Protein AF-A0A7W6FQJ9-F1 (afdb_monomer_lite)

Structure (mmCIF, N/CA/C/O backbone):
data_AF-A0A7W6FQJ9-F1
#
_entry.id   AF-A0A7W6FQJ9-F1
#
loop_
_atom_site.group_PDB
_atom_site.id
_atom_site.type_symbol
_atom_site.label_atom_id
_atom_site.label_alt_id
_atom_site.label_comp_id
_atom_site.label_asym_id
_atom_site.label_entity_id
_atom_site.label_seq_id
_atom_site.pdbx_PDB_ins_code
_atom_site.Cartn_x
_atom_site.Cartn_y
_atom_site.Cartn_z
_atom_site.occupancy
_atom_site.B_iso_or_equiv
_atom_site.auth_seq_id
_atom_site.auth_comp_id
_atom_site.auth_asym_id
_atom_site.auth_atom_id
_atom_site.pdbx_PDB_model_num
ATOM 1 N N . MET A 1 1 ? -7.211 -3.900 -13.866 1.00 85.12 1 MET A N 1
ATOM 2 C CA . MET A 1 1 ? -8.345 -3.876 -12.924 1.00 85.12 1 MET A CA 1
ATOM 3 C C . MET A 1 1 ? -9.340 -2.844 -13.425 1.00 85.12 1 MET A C 1
ATOM 5 O O . MET A 1 1 ? -8.936 -1.693 -13.575 1.00 85.12 1 MET A O 1
ATOM 9 N N . PRO A 1 2 ? -10.564 -3.265 -13.769 1.00 96.06 2 PRO A N 1
ATOM 10 C CA . PRO A 1 2 ? -11.696 -2.384 -14.044 1.00 96.06 2 PRO A CA 1
ATOM 11 C C . PRO A 1 2 ? -11.977 -1.407 -12.895 1.00 96.06 2 PRO A C 1
ATOM 13 O O . PRO A 1 2 ? -11.633 -1.671 -11.746 1.00 96.06 2 PRO A O 1
ATOM 16 N N . LEU A 1 3 ? -12.629 -0.283 -13.198 1.00 96.38 3 LEU A N 1
ATOM 17 C CA . LEU A 1 3 ? -12.959 0.731 -12.191 1.00 96.38 3 LEU A CA 1
ATOM 18 C C . LEU A 1 3 ? -13.913 0.205 -11.104 1.00 96.38 3 LEU A C 1
ATOM 20 O O . LEU A 1 3 ? -13.746 0.566 -9.945 1.00 96.38 3 LEU A O 1
ATOM 24 N N . GLY A 1 4 ? -14.881 -0.646 -11.469 1.00 98.00 4 GLY A N 1
ATOM 25 C CA . GLY A 1 4 ? -15.820 -1.255 -10.517 1.00 98.00 4 GLY A CA 1
ATOM 26 C C . GLY A 1 4 ? -15.095 -2.093 -9.466 1.00 98.00 4 GLY A C 1
ATOM 27 O O . GLY A 1 4 ? -15.164 -1.776 -8.286 1.00 98.00 4 GLY A O 1
ATOM 28 N N . ASP A 1 5 ? -14.290 -3.056 -9.916 1.00 97.56 5 ASP A N 1
ATOM 29 C CA . ASP A 1 5 ? -13.483 -3.919 -9.045 1.00 97.56 5 ASP A CA 1
ATOM 30 C C . ASP A 1 5 ? -12.561 -3.117 -8.110 1.00 97.56 5 ASP A C 1
ATOM 32 O O . ASP A 1 5 ? -12.383 -3.473 -6.948 1.00 97.56 5 ASP A O 1
ATOM 36 N N . PHE A 1 6 ? -11.992 -2.008 -8.599 1.00 96.38 6 PHE A N 1
ATOM 37 C CA . PHE A 1 6 ? -11.180 -1.111 -7.774 1.00 96.38 6 PHE A CA 1
ATOM 38 C C . PHE A 1 6 ? -12.001 -0.451 -6.659 1.00 96.38 6 PHE A C 1
ATOM 40 O O . PHE A 1 6 ? -11.553 -0.401 -5.515 1.00 96.38 6 PHE A O 1
ATOM 47 N N . ILE A 1 7 ? -13.194 0.057 -6.980 1.00 97.62 7 ILE A N 1
ATOM 48 C CA . ILE A 1 7 ? -14.084 0.688 -5.997 1.00 97.62 7 ILE A CA 1
ATOM 49 C C . ILE A 1 7 ? -14.528 -0.338 -4.953 1.00 97.62 7 ILE A C 1
ATOM 51 O O . ILE A 1 7 ? -14.464 -0.042 -3.761 1.00 97.62 7 ILE A O 1
ATOM 55 N N . ASP A 1 8 ? -14.924 -1.534 -5.383 1.00 97.94 8 ASP A N 1
ATOM 56 C CA . ASP A 1 8 ? -15.364 -2.600 -4.483 1.00 97.94 8 ASP A CA 1
ATOM 57 C C . ASP A 1 8 ? -14.260 -2.975 -3.487 1.00 97.94 8 ASP A C 1
ATOM 59 O O . ASP A 1 8 ? -14.506 -3.062 -2.282 1.00 97.94 8 ASP A O 1
ATOM 63 N N . GLU A 1 9 ? -13.021 -3.117 -3.964 1.00 97.50 9 GLU A N 1
ATOM 64 C CA . GLU A 1 9 ? -11.875 -3.415 -3.107 1.00 97.50 9 GLU A CA 1
ATOM 65 C C . GLU A 1 9 ? -11.584 -2.283 -2.112 1.00 97.50 9 GLU A C 1
ATOM 67 O O . GLU A 1 9 ? -11.411 -2.528 -0.915 1.00 97.50 9 GLU A O 1
ATOM 72 N N . VAL A 1 10 ? -11.569 -1.033 -2.583 1.00 95.44 10 VAL A N 1
ATOM 73 C CA . VAL A 1 10 ? -11.354 0.138 -1.725 1.00 95.44 10 VAL A CA 1
ATOM 74 C C . VAL A 1 10 ? -12.412 0.193 -0.621 1.00 95.44 10 VAL A C 1
ATOM 76 O O . VAL A 1 10 ? -12.067 0.308 0.557 1.00 95.44 10 VAL A O 1
ATOM 79 N N . MET A 1 11 ? -13.692 0.063 -0.973 1.00 96.50 11 MET A N 1
ATOM 80 C CA . MET A 1 11 ? -14.787 0.123 -0.004 1.00 96.50 11 MET A CA 1
ATOM 81 C C . MET A 1 11 ? -14.745 -1.048 0.984 1.00 96.50 11 MET A C 1
ATOM 83 O O . MET A 1 11 ? -14.999 -0.846 2.173 1.00 96.50 11 MET 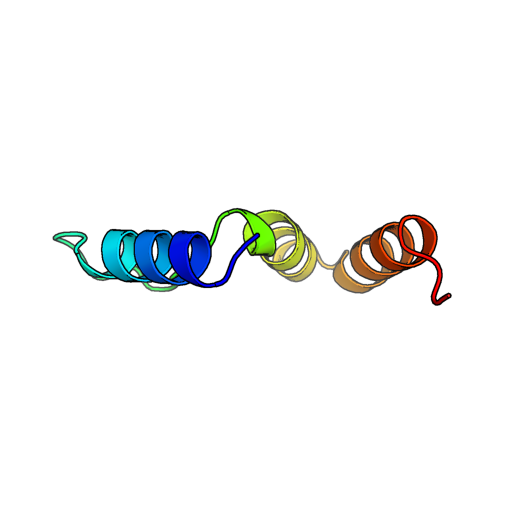A O 1
ATOM 87 N N . ALA A 1 12 ? -14.356 -2.248 0.542 1.00 95.94 12 ALA A N 1
ATOM 88 C CA . ALA A 1 12 ? -14.164 -3.395 1.426 1.00 95.94 12 ALA A CA 1
ATOM 89 C C . ALA A 1 12 ? -13.034 -3.167 2.448 1.00 95.94 12 ALA A C 1
ATOM 91 O O . ALA A 1 12 ? -13.186 -3.509 3.623 1.00 95.94 12 ALA A O 1
ATOM 92 N N . LEU A 1 13 ? -11.919 -2.551 2.038 1.00 95.31 13 LEU A N 1
ATOM 93 C CA . LEU A 1 13 ? -10.810 -2.218 2.940 1.00 95.31 13 LEU A CA 1
ATOM 94 C C . LEU A 1 13 ? -11.203 -1.155 3.977 1.00 95.31 13 LEU A C 1
ATOM 96 O O . LEU A 1 13 ? -10.787 -1.256 5.132 1.00 95.31 13 LEU A O 1
ATOM 100 N N . PHE A 1 14 ? -12.031 -0.179 3.592 1.00 93.94 14 PHE A N 1
ATOM 101 C CA . PHE A 1 14 ? -12.565 0.840 4.503 1.00 93.94 14 PHE A CA 1
ATOM 102 C C . PHE A 1 14 ? -13.612 0.305 5.484 1.00 93.94 14 PHE A C 1
ATOM 104 O O . PHE A 1 14 ? -13.743 0.842 6.580 1.00 93.94 14 PHE A O 1
ATOM 111 N N . ALA A 1 15 ? -14.342 -0.754 5.130 1.00 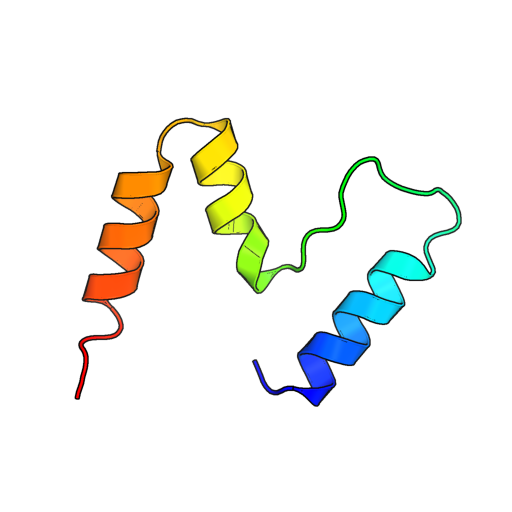95.19 15 ALA A N 1
ATOM 112 C CA . ALA A 1 15 ? -15.378 -1.342 5.980 1.00 95.19 15 ALA A CA 1
ATOM 113 C C . ALA A 1 15 ? -14.827 -2.194 7.144 1.00 95.19 15 ALA A C 1
ATOM 115 O O . ALA A 1 15 ? -15.600 -2.785 7.902 1.00 95.19 15 ALA A O 1
ATOM 116 N N . ARG A 1 16 ? -13.499 -2.298 7.291 1.00 93.38 16 ARG A N 1
ATOM 117 C CA . ARG A 1 16 ? -12.868 -3.072 8.367 1.00 93.38 16 ARG A CA 1
ATOM 118 C C . ARG A 1 16 ? -13.164 -2.435 9.737 1.00 93.38 16 ARG A C 1
ATOM 120 O O . ARG A 1 16 ? -13.112 -1.216 9.860 1.00 93.38 16 ARG A O 1
ATOM 127 N N . PRO A 1 17 ? -13.429 -3.245 10.781 1.00 91.44 17 PRO A N 1
ATOM 128 C CA . PRO A 1 17 ? -13.826 -2.738 12.098 1.00 91.44 17 PRO A CA 1
ATOM 129 C C . PRO A 1 17 ? -12.720 -1.960 12.823 1.00 91.44 17 PRO A C 1
ATOM 131 O O . PRO A 1 17 ? -13.029 -1.095 13.637 1.00 91.44 17 PRO A O 1
ATOM 134 N N . GLU A 1 18 ? -11.449 -2.237 12.522 1.00 92.81 18 GLU A N 1
ATOM 135 C CA . GLU A 1 18 ? -10.325 -1.424 12.986 1.00 92.81 18 GLU A CA 1
ATOM 136 C C . GLU A 1 18 ? -9.698 -0.661 11.827 1.00 92.81 18 GLU A C 1
ATOM 138 O O . GLU A 1 18 ? -9.348 -1.261 10.804 1.00 92.81 18 GLU A O 1
ATOM 143 N N . THR A 1 19 ? -9.527 0.649 12.017 1.00 87.25 19 THR A N 1
ATOM 144 C CA . THR A 1 19 ? -8.874 1.530 11.050 1.00 87.25 19 THR A CA 1
ATOM 145 C C . THR A 1 19 ? -7.389 1.182 10.970 1.00 87.25 19 THR A C 1
ATOM 147 O O . THR A 1 19 ? -6.654 1.424 11.932 1.00 87.25 19 THR A O 1
ATOM 150 N N . PRO A 1 20 ? -6.905 0.628 9.846 1.00 90.12 20 PRO A N 1
ATOM 151 C CA . PRO A 1 20 ? -5.486 0.365 9.692 1.00 90.12 20 PRO A CA 1
ATOM 152 C C . PRO A 1 20 ? -4.727 1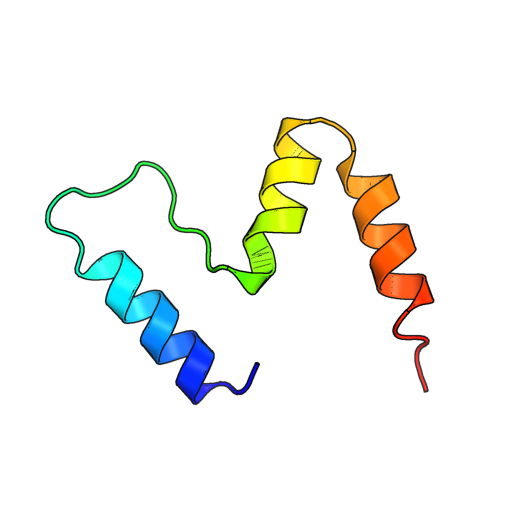.687 9.526 1.00 90.12 20 PRO A C 1
ATOM 154 O O . PRO A 1 20 ? -5.268 2.674 9.031 1.00 90.12 20 PRO A O 1
ATOM 157 N N . ALA A 1 21 ? -3.442 1.690 9.879 1.00 93.19 21 ALA A N 1
ATOM 158 C CA . ALA A 1 21 ? -2.570 2.842 9.637 1.00 93.19 21 ALA A CA 1
ATOM 159 C C . ALA A 1 21 ? -2.427 3.172 8.138 1.00 93.19 21 ALA A C 1
ATOM 161 O O . ALA A 1 21 ? -2.101 4.299 7.779 1.00 93.19 21 ALA A O 1
ATOM 162 N N . GLU A 1 22 ? -2.664 2.185 7.271 1.00 95.00 22 GLU A N 1
ATOM 163 C CA . GLU A 1 22 ? -2.575 2.320 5.825 1.00 95.00 22 GLU A CA 1
ATOM 164 C C . GL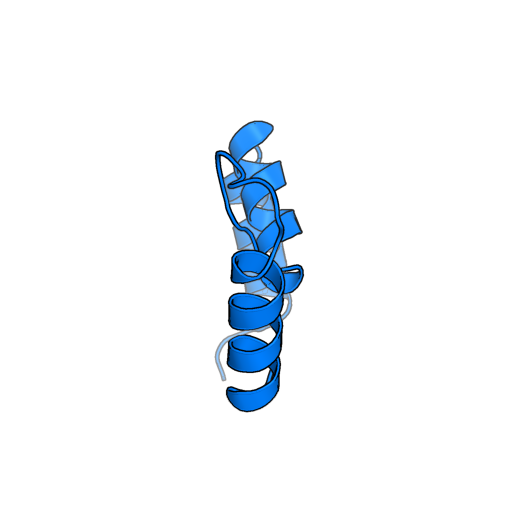U A 1 22 ? -3.533 1.342 5.129 1.00 95.00 22 GLU A C 1
ATOM 166 O O . GLU A 1 22 ? -3.691 0.196 5.561 1.00 95.00 22 GLU A O 1
ATOM 171 N N . ILE A 1 23 ? -4.160 1.789 4.038 1.00 94.69 23 ILE A N 1
ATOM 172 C CA . ILE A 1 23 ? -4.989 0.972 3.146 1.00 94.69 23 ILE A CA 1
ATOM 173 C C . ILE A 1 23 ? -4.257 0.835 1.815 1.00 94.69 23 ILE A C 1
ATOM 175 O O . ILE A 1 23 ? -3.900 1.832 1.194 1.00 94.69 23 ILE A O 1
ATOM 179 N N . VAL A 1 24 ? -4.059 -0.404 1.368 1.00 95.88 24 VAL A N 1
ATOM 180 C CA . VAL A 1 24 ? -3.361 -0.718 0.120 1.00 95.88 24 VAL A CA 1
ATOM 181 C C . VAL A 1 24 ? -4.148 -1.796 -0.599 1.00 95.88 24 VAL A C 1
ATOM 183 O O . VAL A 1 24 ? -4.311 -2.893 -0.068 1.00 95.88 24 VAL A O 1
ATOM 186 N N . VAL A 1 25 ? -4.629 -1.478 -1.797 1.00 96.44 25 VAL A N 1
ATOM 187 C CA . VAL A 1 25 ? -5.253 -2.461 -2.688 1.00 96.44 25 VAL A CA 1
ATOM 188 C C . VAL A 1 25 ? -4.206 -3.462 -3.184 1.00 96.44 25 VAL A C 1
ATOM 190 O O . VAL A 1 25 ? -3.036 -3.114 -3.368 1.00 96.44 25 VAL A O 1
ATOM 193 N N . GLU A 1 26 ? -4.604 -4.700 -3.448 1.00 94.94 26 GLU A N 1
ATOM 194 C CA . GLU A 1 26 ? -3.731 -5.818 -3.807 1.00 94.94 26 GLU A CA 1
ATOM 195 C C . GLU A 1 26 ? -2.843 -5.487 -5.008 1.00 94.94 26 GLU A C 1
ATOM 197 O O . GLU A 1 26 ? -1.646 -5.777 -5.013 1.00 94.94 26 GLU A O 1
ATOM 202 N N . ARG A 1 27 ? -3.382 -4.765 -5.994 1.00 92.88 27 ARG A N 1
ATOM 203 C CA . ARG A 1 27 ? -2.622 -4.345 -7.179 1.00 92.88 27 ARG A CA 1
ATOM 204 C C . ARG A 1 27 ? -1.479 -3.365 -6.863 1.00 92.88 27 ARG A C 1
ATOM 206 O O . ARG A 1 27 ? -0.507 -3.322 -7.611 1.00 92.88 27 ARG A O 1
ATOM 213 N N . ALA A 1 28 ? -1.569 -2.600 -5.774 1.00 95.06 28 ALA A N 1
ATOM 214 C CA . ALA A 1 28 ? -0.525 -1.675 -5.322 1.00 95.06 28 ALA A CA 1
ATOM 215 C C . ALA A 1 28 ? 0.419 -2.297 -4.275 1.00 95.06 28 ALA A C 1
ATOM 217 O O . ALA A 1 28 ? 1.447 -1.712 -3.933 1.00 95.06 28 ALA A O 1
ATOM 218 N N . ARG A 1 29 ? 0.112 -3.499 -3.778 1.00 94.94 29 ARG A N 1
ATOM 219 C CA . ARG A 1 29 ? 0.832 -4.132 -2.667 1.00 94.94 29 ARG A CA 1
ATOM 220 C C . ARG A 1 29 ? 2.306 -4.385 -2.968 1.00 94.94 29 ARG A C 1
ATOM 222 O O . ARG A 1 29 ? 3.155 -4.142 -2.114 1.00 94.94 29 ARG A O 1
ATOM 229 N N . ALA A 1 30 ? 2.618 -4.832 -4.185 1.00 94.00 30 ALA A N 1
ATOM 230 C CA . ALA A 1 30 ? 3.998 -5.053 -4.616 1.00 94.00 30 ALA A CA 1
ATOM 231 C C . ALA A 1 30 ? 4.818 -3.752 -4.608 1.00 94.00 30 ALA A C 1
ATOM 233 O O . ALA A 1 30 ? 5.944 -3.744 -4.115 1.00 94.00 30 ALA A O 1
ATOM 234 N N . LEU A 1 31 ? 4.233 -2.647 -5.083 1.00 95.69 31 LEU A N 1
ATOM 235 C CA . LEU A 1 31 ? 4.872 -1.328 -5.076 1.00 95.69 31 LEU A CA 1
ATOM 236 C C . LEU A 1 31 ? 5.119 -0.849 -3.645 1.00 95.69 31 LEU A C 1
ATOM 238 O O . LEU A 1 31 ? 6.239 -0.477 -3.307 1.00 95.69 31 LEU A O 1
ATOM 242 N N . ARG A 1 32 ? 4.113 -0.960 -2.773 1.00 97.12 32 ARG A N 1
ATOM 243 C CA . ARG A 1 32 ? 4.237 -0.553 -1.371 1.00 97.12 32 ARG A CA 1
ATOM 244 C C . ARG A 1 32 ? 5.332 -1.316 -0.619 1.00 97.12 32 ARG A C 1
ATOM 246 O O . ARG A 1 32 ? 6.049 -0.737 0.206 1.00 97.12 32 ARG A O 1
ATOM 253 N N . TRP A 1 33 ? 5.463 -2.618 -0.877 1.00 97.06 33 TRP A N 1
ATOM 254 C CA . TRP A 1 33 ? 6.536 -3.421 -0.292 1.00 97.06 33 TRP A CA 1
ATOM 255 C C . TRP A 1 33 ? 7.902 -3.091 -0.877 1.00 97.06 33 TRP A C 1
ATOM 257 O O . TRP A 1 33 ? 8.867 -3.017 -0.119 1.00 97.06 33 TRP A O 1
ATOM 267 N N . ALA A 1 34 ? 7.978 -2.807 -2.176 1.00 97.81 34 ALA A N 1
ATOM 268 C CA . ALA A 1 34 ? 9.204 -2.343 -2.803 1.00 97.81 34 ALA A CA 1
ATOM 269 C C . ALA A 1 34 ? 9.686 -1.006 -2.215 1.00 97.81 34 ALA A C 1
ATOM 271 O O . ALA A 1 34 ? 10.878 -0.870 -1.948 1.00 97.81 34 ALA A O 1
ATOM 272 N N . GLU A 1 35 ? 8.787 -0.055 -1.938 1.00 97.69 35 GLU A N 1
ATOM 273 C CA . GLU A 1 35 ? 9.125 1.190 -1.228 1.00 97.69 35 GLU A CA 1
ATOM 274 C C . GLU A 1 35 ? 9.685 0.908 0.166 1.00 97.69 35 GLU A C 1
ATOM 276 O O . GLU A 1 35 ? 10.754 1.404 0.519 1.00 97.69 35 GLU A O 1
ATOM 281 N N . ARG A 1 36 ? 9.003 0.059 0.948 1.00 97.38 36 ARG A N 1
ATOM 282 C CA . ARG A 1 36 ? 9.455 -0.321 2.296 1.00 97.38 36 ARG A CA 1
ATOM 283 C C . ARG A 1 36 ? 10.849 -0.954 2.287 1.00 97.38 36 ARG A C 1
ATOM 285 O O . ARG A 1 36 ? 11.610 -0.768 3.228 1.00 97.38 36 ARG A O 1
ATOM 292 N N . GLU 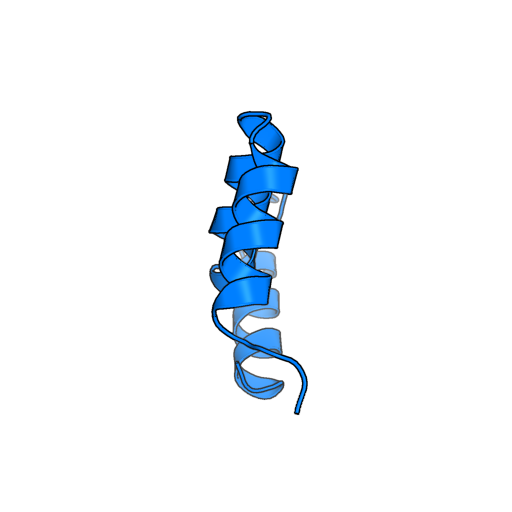A 1 37 ? 11.148 -1.741 1.260 1.00 98.00 37 GLU A N 1
ATOM 293 C CA . GLU A 1 37 ? 12.395 -2.496 1.120 1.00 98.00 37 GLU A CA 1
ATOM 294 C C . GLU A 1 37 ? 13.499 -1.717 0.390 1.00 98.00 37 GLU A C 1
ATOM 296 O O . GLU A 1 37 ? 14.592 -2.249 0.207 1.00 98.00 37 GLU A O 1
ATOM 301 N N . GLY A 1 38 ? 13.240 -0.477 -0.043 1.00 98.12 38 GLY A N 1
ATOM 302 C CA . GLY A 1 38 ? 14.212 0.332 -0.785 1.00 98.12 38 GLY A CA 1
ATOM 303 C C . GLY A 1 38 ? 14.494 -0.170 -2.206 1.00 98.12 38 GLY A C 1
ATOM 304 O O . GLY A 1 38 ? 15.547 0.120 -2.763 1.00 98.12 38 GLY A O 1
ATOM 305 N N . ARG A 1 39 ? 13.572 -0.935 -2.803 1.00 97.81 39 ARG A N 1
ATOM 306 C CA . ARG A 1 39 ? 13.685 -1.508 -4.161 1.00 97.81 39 ARG A CA 1
ATOM 307 C C . ARG A 1 39 ? 12.606 -0.995 -5.119 1.00 97.81 39 ARG A C 1
ATOM 309 O O . ARG A 1 39 ? 12.251 -1.678 -6.083 1.00 97.81 39 ARG A O 1
ATOM 316 N N . PHE A 1 40 ? 12.051 0.183 -4.841 1.00 96.25 40 PHE A N 1
ATOM 317 C CA . PHE A 1 40 ? 10.967 0.764 -5.633 1.00 96.25 40 PHE A CA 1
ATOM 318 C C . PHE A 1 40 ? 11.359 0.956 -7.101 1.00 96.25 40 PHE A C 1
ATOM 320 O O . PHE A 1 40 ? 10.702 0.390 -7.971 1.00 96.25 40 PHE A O 1
ATOM 327 N N . ASP A 1 41 ? 12.475 1.641 -7.366 1.00 96.12 41 ASP A N 1
ATOM 328 C CA . ASP A 1 41 ? 12.930 1.948 -8.730 1.00 96.12 41 ASP A CA 1
ATOM 329 C C . ASP A 1 41 ? 13.117 0.685 -9.579 1.00 96.12 41 ASP A C 1
ATOM 331 O O . ASP A 1 41 ? 12.637 0.608 -10.709 1.00 96.12 41 ASP A O 1
ATOM 335 N N . GLN A 1 42 ? 13.737 -0.351 -9.002 1.00 95.94 42 GLN A N 1
ATOM 336 C CA . GLN A 1 42 ? 13.891 -1.655 -9.651 1.00 95.94 42 GLN A CA 1
ATOM 337 C C . GLN A 1 42 ? 12.527 -2.264 -10.013 1.00 95.94 42 GLN A C 1
ATOM 339 O O . GLN A 1 42 ? 12.343 -2.780 -11.112 1.00 95.94 42 GLN A O 1
ATOM 344 N N . THR A 1 43 ? 11.567 -2.206 -9.090 1.00 95.00 43 THR A N 1
ATOM 345 C CA . THR A 1 43 ? 10.235 -2.798 -9.274 1.00 95.00 43 THR A CA 1
ATOM 346 C C . THR A 1 43 ? 9.439 -2.058 -10.352 1.00 95.00 43 THR A C 1
ATOM 348 O O . THR A 1 43 ? 8.788 -2.693 -11.180 1.00 95.00 43 THR A O 1
ATOM 351 N N . VAL A 1 44 ? 9.519 -0.725 -10.390 1.00 93.56 44 VAL A N 1
ATOM 352 C CA . VAL A 1 44 ? 8.850 0.100 -11.409 1.00 93.56 44 VAL A CA 1
ATOM 353 C C . VAL A 1 44 ? 9.458 -0.114 -12.797 1.00 93.56 44 VAL A C 1
ATOM 355 O O . VAL A 1 44 ? 8.711 -0.211 -13.775 1.00 93.56 44 VAL A O 1
ATOM 358 N N . ALA A 1 45 ? 10.784 -0.249 -12.891 1.00 94.06 45 ALA A N 1
ATOM 359 C CA . ALA A 1 45 ? 11.460 -0.559 -14.150 1.00 94.06 45 ALA A CA 1
ATOM 360 C C . ALA A 1 45 ? 10.959 -1.890 -14.737 1.00 94.06 45 ALA A C 1
ATOM 362 O O . ALA A 1 45 ? 10.505 -1.922 -15.880 1.00 94.06 45 ALA A O 1
ATOM 363 N N . MET A 1 46 ? 10.906 -2.953 -13.923 1.00 91.12 46 MET A N 1
ATOM 364 C CA . MET A 1 46 ? 10.403 -4.264 -14.357 1.00 91.12 46 MET A CA 1
ATOM 365 C C . MET A 1 46 ? 8.953 -4.208 -14.860 1.00 91.12 46 MET A C 1
ATOM 367 O O . MET A 1 46 ? 8.617 -4.863 -15.844 1.00 91.12 46 MET A O 1
ATOM 371 N N . LEU A 1 47 ? 8.078 -3.434 -14.206 1.00 88.31 47 LEU A N 1
ATOM 372 C CA . LEU A 1 47 ? 6.681 -3.283 -14.634 1.00 88.31 47 LEU A CA 1
ATOM 373 C C . LEU A 1 47 ? 6.553 -2.522 -15.959 1.00 88.31 47 LEU A C 1
ATOM 375 O O . LEU A 1 47 ? 5.711 -2.871 -16.783 1.00 88.31 47 LEU A O 1
ATOM 379 N N . SER A 1 48 ? 7.395 -1.508 -16.165 1.00 87.12 48 SER A N 1
ATOM 380 C CA . SER A 1 48 ? 7.414 -0.705 -17.393 1.00 87.12 48 SER A CA 1
ATOM 381 C C . SER A 1 48 ? 7.907 -1.513 -18.597 1.00 87.12 48 SER A C 1
ATOM 383 O O . SER A 1 48 ? 7.395 -1.350 -19.699 1.00 87.12 48 SER A O 1
ATOM 385 N N . GLU A 1 49 ? 8.847 -2.436 -18.386 1.00 86.69 49 GLU A N 1
ATOM 386 C CA . GLU A 1 49 ? 9.337 -3.351 -19.427 1.00 86.69 49 GLU A CA 1
ATOM 387 C C . GLU A 1 49 ? 8.273 -4.364 -19.888 1.00 86.69 49 GLU A C 1
ATOM 389 O O . GLU A 1 49 ? 8.258 -4.755 -21.053 1.00 86.69 49 GLU A O 1
ATOM 394 N N . HIS A 1 50 ? 7.364 -4.778 -18.996 1.00 70.38 50 HIS A N 1
ATOM 395 C CA . HIS A 1 50 ? 6.298 -5.743 -19.305 1.00 70.38 50 HIS A CA 1
ATOM 396 C C . HIS A 1 50 ? 5.070 -5.119 -19.977 1.00 70.38 50 HIS A C 1
ATOM 398 O O . HIS A 1 50 ? 4.211 -5.849 -20.469 1.00 70.38 50 HIS A O 1
ATOM 404 N N . ASN A 1 51 ? 4.967 -3.790 -19.985 1.00 65.31 51 ASN A N 1
ATOM 405 C CA . ASN A 1 51 ? 3.867 -3.064 -20.605 1.00 65.31 51 ASN A CA 1
ATOM 406 C C . ASN A 1 51 ? 4.440 -1.912 -21.445 1.00 65.31 51 ASN A C 1
ATOM 408 O O . ASN A 1 51 ? 4.285 -0.748 -21.058 1.00 65.31 51 ASN A O 1
ATOM 412 N N . PRO A 1 52 ? 5.173 -2.233 -22.534 1.00 57.75 52 PRO A N 1
ATOM 413 C CA . PRO A 1 52 ? 5.763 -1.215 -23.386 1.00 57.75 52 PRO A CA 1
ATOM 414 C C . PRO A 1 52 ? 4.655 -0.273 -23.879 1.00 57.75 52 PRO A C 1
ATOM 416 O O . PRO A 1 52 ? 3.553 -0.744 -24.168 1.00 57.75 52 PRO A O 1
ATOM 419 N N . PRO A 1 53 ? 4.904 1.046 -23.928 1.00 61.06 53 PRO A N 1
ATOM 420 C CA . PRO A 1 53 ? 3.948 1.961 -24.532 1.00 61.06 53 PRO A CA 1
ATOM 421 C C . PRO A 1 53 ? 3.734 1.550 -25.997 1.00 61.06 53 PRO A C 1
ATOM 423 O O . PRO A 1 53 ? 4.718 1.278 -26.689 1.00 61.06 53 PRO A O 1
ATOM 426 N N . ASP A 1 54 ? 2.469 1.472 -26.425 1.00 62.56 54 ASP A N 1
ATOM 427 C CA . ASP A 1 54 ? 2.092 1.299 -27.838 1.00 62.56 54 ASP A CA 1
ATOM 428 C C . ASP A 1 54 ? 2.739 2.374 -28.734 1.00 62.56 54 ASP A C 1
ATOM 430 O O . ASP 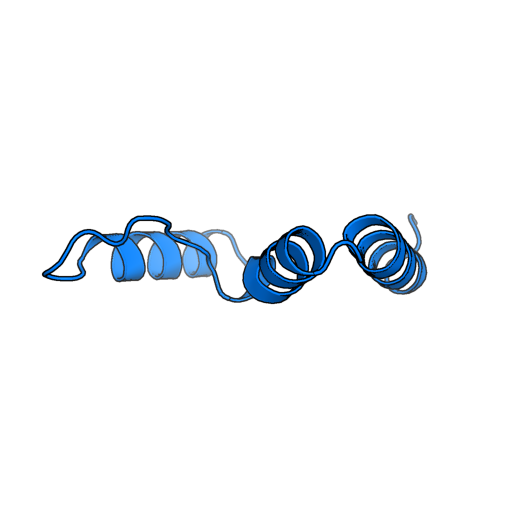A 1 54 ? 2.801 3.555 -28.305 1.00 62.56 54 ASP A O 1
#

pLDDT: mean 91.76, std 9.65, range [57.75, 98.12]

Sequence (54 aa):
MPLGDFIDEVMALFARPETPAEIVVERARALRWAEREGRFDQTVAMLSEHNPPD

Organism: NCBI:txid870476

Secondary structure (DSSP, 8-state):
--HHHHHHHHHHHHT-SS--S----HHHHHHHHHHHTT-HHHHHHHHHHHS---

Foldseek 3Di:
DDPVVVVVQQVVQVPDPDDDPDDDGPVCVVLVVCVVVVNNVVVVVVVCVVPPDD

Radius of gyration: 13.88 Å; chains: 1; bounding box: 30×9×41 Å